Protein AF-A0A844Y435-F1 (afdb_monomer_lite)

Structure (mmCIF, N/CA/C/O backbone):
data_AF-A0A844Y435-F1
#
_entry.id   AF-A0A844Y435-F1
#
loop_
_atom_site.group_PDB
_atom_site.id
_atom_site.type_symbol
_atom_site.label_atom_id
_atom_site.label_alt_id
_atom_site.label_comp_id
_atom_site.label_asym_id
_atom_site.label_entity_id
_atom_site.label_seq_id
_atom_site.pdbx_PDB_ins_code
_atom_site.Cartn_x
_atom_site.Cartn_y
_atom_site.Cartn_z
_atom_site.occupancy
_atom_site.B_iso_or_equiv
_atom_site.auth_seq_id
_atom_site.auth_comp_id
_atom_site.auth_asym_id
_atom_site.auth_atom_id
_atom_site.pdbx_PDB_model_num
ATOM 1 N N . MET A 1 1 ? -4.908 11.649 11.722 1.00 62.03 1 MET A N 1
ATOM 2 C CA . MET A 1 1 ? -6.057 10.731 11.897 1.00 62.03 1 MET A CA 1
ATOM 3 C C . MET A 1 1 ? -6.345 10.074 10.560 1.00 62.03 1 MET A C 1
ATOM 5 O O . MET A 1 1 ? -6.234 10.763 9.553 1.00 62.03 1 MET A O 1
ATOM 9 N N . ALA A 1 2 ? -6.674 8.780 10.540 1.00 71.00 2 ALA A N 1
ATOM 10 C CA . ALA A 1 2 ? -6.996 8.083 9.295 1.00 71.00 2 ALA A CA 1
ATOM 11 C C . ALA A 1 2 ? -8.257 8.678 8.651 1.00 71.00 2 ALA A C 1
ATOM 13 O O . ALA A 1 2 ? -9.221 9.000 9.352 1.00 71.00 2 ALA A O 1
ATOM 14 N N . LYS A 1 3 ? -8.251 8.837 7.322 1.00 82.62 3 LYS A N 1
ATOM 15 C CA . LYS A 1 3 ? -9.424 9.313 6.573 1.00 82.62 3 LYS A CA 1
ATOM 16 C C . LYS A 1 3 ? -10.596 8.351 6.798 1.00 82.62 3 LYS A C 1
ATOM 18 O O . LYS A 1 3 ? -10.400 7.144 6.870 1.00 82.62 3 LYS A O 1
ATOM 23 N N . LYS A 1 4 ? -11.835 8.849 6.856 1.00 84.88 4 LYS A N 1
ATOM 24 C CA . LYS A 1 4 ? -13.034 8.009 7.088 1.00 84.88 4 LYS A CA 1
ATOM 25 C C . LYS A 1 4 ? -13.188 6.872 6.060 1.00 84.88 4 LYS A C 1
ATOM 27 O O . LYS A 1 4 ? -13.768 5.840 6.366 1.00 84.88 4 LYS A O 1
ATOM 32 N N . ASN A 1 5 ? -12.648 7.058 4.858 1.00 93.00 5 ASN A N 1
ATOM 33 C CA . ASN A 1 5 ? -12.644 6.116 3.739 1.00 93.00 5 ASN A CA 1
ATOM 34 C C . ASN A 1 5 ? -11.239 5.569 3.415 1.00 93.00 5 ASN A C 1
ATOM 36 O O . ASN A 1 5 ? -10.982 5.198 2.268 1.00 93.00 5 ASN A O 1
ATOM 40 N N . TRP A 1 6 ? -10.329 5.542 4.396 1.00 95.44 6 TRP A N 1
ATOM 41 C CA . TRP A 1 6 ? -8.939 5.135 4.182 1.00 95.44 6 TRP A CA 1
ATOM 42 C C . TRP A 1 6 ? -8.817 3.729 3.584 1.00 95.44 6 TRP A C 1
ATOM 44 O O . TRP A 1 6 ? -7.949 3.540 2.748 1.00 95.44 6 TRP A O 1
ATOM 54 N N . GLU A 1 7 ? -9.691 2.777 3.943 1.00 94.62 7 GLU A N 1
ATOM 55 C CA . GLU A 1 7 ? -9.646 1.398 3.420 1.00 94.62 7 GLU A CA 1
ATOM 56 C C . GLU A 1 7 ? -9.760 1.386 1.892 1.00 94.62 7 GLU A C 1
ATOM 58 O O . GLU A 1 7 ? -8.927 0.796 1.216 1.00 94.62 7 GLU A O 1
ATOM 63 N N . ARG A 1 8 ? -10.724 2.130 1.337 1.00 95.25 8 ARG A N 1
ATOM 64 C CA . ARG A 1 8 ? -10.907 2.234 -0.117 1.00 95.25 8 ARG A CA 1
ATOM 65 C C . ARG A 1 8 ? -9.752 2.968 -0.794 1.00 95.25 8 ARG A C 1
ATOM 67 O O . ARG A 1 8 ? -9.293 2.537 -1.841 1.00 95.25 8 ARG A O 1
ATOM 74 N N . ILE A 1 9 ? -9.284 4.071 -0.203 1.00 94.94 9 ILE A N 1
ATOM 75 C CA . ILE A 1 9 ? -8.143 4.830 -0.748 1.00 94.94 9 ILE A CA 1
ATOM 76 C C . ILE A 1 9 ? -6.892 3.950 -0.768 1.00 94.94 9 ILE A C 1
ATOM 78 O O . ILE A 1 9 ? -6.150 3.960 -1.741 1.00 94.94 9 ILE A O 1
ATOM 82 N N . PHE A 1 10 ? -6.685 3.179 0.297 1.00 94.12 10 PHE A N 1
ATOM 83 C CA . PHE A 1 10 ? -5.566 2.268 0.431 1.00 94.12 10 PHE A CA 1
ATOM 84 C C . PHE A 1 10 ? -5.622 1.164 -0.630 1.00 94.12 10 PHE A C 1
ATOM 86 O O . PHE A 1 10 ? -4.622 0.940 -1.297 1.00 94.12 10 PHE A O 1
ATOM 93 N N . ILE A 1 11 ? -6.772 0.502 -0.809 1.00 94.12 11 ILE A N 1
ATOM 94 C CA . ILE A 1 11 ? -6.933 -0.577 -1.797 1.00 94.12 11 ILE A CA 1
ATOM 95 C C . ILE A 1 11 ? -6.690 -0.067 -3.221 1.00 94.12 11 ILE A C 1
ATOM 97 O O . ILE A 1 11 ? -5.914 -0.679 -3.947 1.00 94.12 11 ILE A O 1
ATOM 101 N N . ASN A 1 12 ? -7.262 1.083 -3.589 1.00 92.75 12 ASN A N 1
ATOM 102 C CA . ASN A 1 12 ? -7.037 1.675 -4.910 1.00 92.75 12 ASN A CA 1
ATOM 103 C C . ASN A 1 12 ? -5.559 2.029 -5.125 1.00 92.75 12 ASN A C 1
ATOM 105 O O . ASN A 1 12 ? -4.964 1.637 -6.121 1.00 92.75 12 ASN A O 1
ATOM 109 N N . ALA A 1 13 ? -4.938 2.706 -4.155 1.00 89.50 13 ALA A N 1
ATOM 110 C CA . ALA A 1 13 ? -3.526 3.059 -4.244 1.00 89.50 13 ALA A CA 1
ATOM 111 C C . ALA A 1 13 ? -2.616 1.819 -4.272 1.00 89.50 13 ALA A C 1
ATOM 113 O O . ALA A 1 13 ? -1.554 1.846 -4.889 1.00 89.50 13 ALA A O 1
ATOM 114 N N . LEU A 1 14 ? -3.010 0.730 -3.605 1.00 86.56 14 LEU A N 1
ATOM 115 C CA . LEU A 1 14 ? -2.275 -0.529 -3.633 1.00 86.56 14 LEU A CA 1
ATOM 116 C C . LEU A 1 14 ? -2.372 -1.208 -5.004 1.00 86.56 14 LEU A C 1
ATOM 118 O O . LEU A 1 14 ? -1.356 -1.716 -5.462 1.00 86.56 14 LEU A O 1
ATOM 122 N N . ALA A 1 15 ? -3.536 -1.173 -5.657 1.00 86.31 15 ALA A N 1
ATOM 123 C CA . ALA A 1 15 ? -3.706 -1.681 -7.020 1.00 86.31 15 ALA A CA 1
ATOM 124 C C . ALA A 1 15 ? -2.888 -0.878 -8.043 1.00 86.31 15 ALA A C 1
ATOM 126 O O . ALA A 1 15 ? -2.275 -1.445 -8.941 1.00 86.31 15 ALA A O 1
ATOM 127 N N . GLU A 1 16 ? -2.821 0.443 -7.870 1.00 82.62 16 GLU A N 1
ATOM 128 C CA . GLU A 1 16 ? -2.081 1.331 -8.773 1.00 82.62 16 GLU A CA 1
ATOM 129 C C . GLU A 1 16 ? -0.557 1.238 -8.604 1.00 82.62 16 GLU A C 1
ATOM 131 O O . GLU A 1 16 ? 0.182 1.385 -9.573 1.00 82.62 16 GLU A O 1
ATOM 136 N N . THR A 1 17 ? -0.068 1.047 -7.373 1.00 78.06 17 THR A N 1
ATOM 137 C CA . THR A 1 17 ? 1.364 1.224 -7.058 1.00 78.06 17 THR A CA 1
ATOM 138 C C . THR A 1 17 ? 2.080 -0.043 -6.611 1.00 78.06 17 THR A C 1
ATOM 140 O O . THR A 1 17 ? 3.308 -0.034 -6.513 1.00 78.06 17 THR A O 1
ATOM 143 N N . SER A 1 18 ? 1.346 -1.093 -6.229 1.00 78.38 18 SER A N 1
ATOM 144 C CA . SER A 1 18 ? 1.880 -2.291 -5.560 1.00 78.38 18 SER A CA 1
ATOM 145 C C . SER A 1 18 ? 2.776 -1.986 -4.345 1.00 78.38 18 SER A C 1
ATOM 147 O O . SER A 1 18 ? 3.548 -2.829 -3.888 1.00 78.38 18 SER A O 1
ATOM 149 N N . ASN A 1 19 ? 2.673 -0.778 -3.776 1.00 79.50 19 ASN A N 1
ATOM 150 C CA . ASN A 1 19 ? 3.542 -0.288 -2.716 1.00 79.50 19 ASN A CA 1
ATOM 151 C C . ASN A 1 19 ? 2.723 0.072 -1.474 1.00 79.50 19 ASN A C 1
ATOM 153 O O . ASN A 1 19 ? 2.092 1.125 -1.379 1.00 79.50 19 ASN A O 1
ATOM 157 N N . VAL A 1 20 ? 2.798 -0.794 -0.463 1.00 80.81 20 VAL A N 1
ATOM 158 C CA . VAL A 1 20 ? 2.058 -0.642 0.799 1.00 80.81 20 VAL A CA 1
ATOM 159 C C . VAL A 1 20 ? 2.399 0.664 1.520 1.00 80.81 20 VAL A C 1
ATOM 161 O O . VAL A 1 20 ? 1.510 1.274 2.114 1.00 80.81 20 VAL A O 1
ATOM 164 N N . LYS A 1 21 ? 3.659 1.119 1.479 1.00 80.44 21 LYS A N 1
ATOM 165 C CA . LYS A 1 21 ? 4.067 2.365 2.142 1.00 80.44 21 LYS A CA 1
ATOM 166 C C . LYS A 1 21 ? 3.431 3.573 1.450 1.00 80.44 21 LYS A C 1
ATOM 168 O O . LYS A 1 21 ? 2.810 4.383 2.133 1.00 80.44 21 LYS A O 1
ATOM 173 N N . ALA A 1 22 ? 3.516 3.639 0.122 1.00 81.12 22 ALA A N 1
ATOM 174 C CA . ALA A 1 22 ? 2.904 4.708 -0.666 1.00 81.12 22 ALA A CA 1
ATOM 175 C C . ALA A 1 22 ? 1.371 4.725 -0.507 1.00 81.12 22 ALA A C 1
ATOM 177 O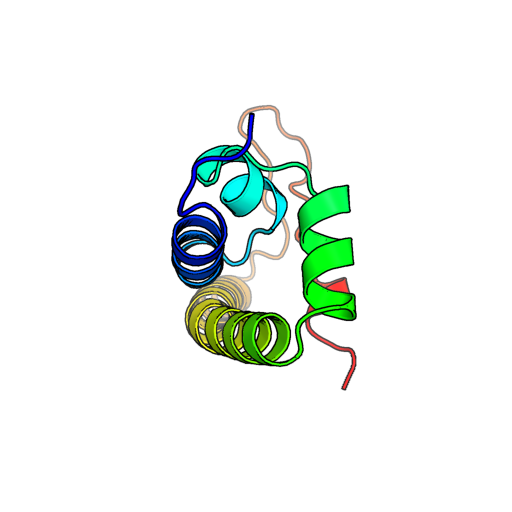 O . ALA A 1 22 ? 0.777 5.772 -0.248 1.00 81.12 22 ALA A O 1
ATOM 178 N N . ALA A 1 23 ? 0.727 3.555 -0.544 1.00 86.38 23 ALA A N 1
ATOM 179 C CA . ALA A 1 23 ? -0.711 3.425 -0.314 1.00 86.38 23 ALA A CA 1
ATOM 180 C C . ALA A 1 23 ? -1.130 3.883 1.097 1.00 86.38 23 ALA A C 1
ATOM 182 O O . ALA A 1 23 ? -2.162 4.539 1.263 1.00 86.38 23 ALA A O 1
ATOM 183 N N . CYS A 1 24 ? -0.319 3.596 2.123 1.00 86.94 24 CYS A N 1
ATOM 184 C CA . CYS A 1 24 ? -0.543 4.088 3.486 1.00 86.94 24 CYS A CA 1
ATOM 185 C C . CYS A 1 24 ? -0.455 5.616 3.576 1.00 86.94 24 CYS A C 1
ATOM 187 O O . CYS A 1 24 ? -1.300 6.240 4.221 1.00 86.94 24 CYS A O 1
ATOM 189 N N . GLU A 1 25 ? 0.541 6.219 2.923 1.00 89.25 25 GLU A N 1
ATOM 190 C CA . GLU A 1 25 ? 0.729 7.672 2.882 1.00 89.25 25 GLU A CA 1
ATOM 191 C C . GLU A 1 25 ? -0.462 8.364 2.199 1.00 89.25 25 GLU A C 1
ATOM 193 O O . GLU A 1 25 ? -1.054 9.282 2.772 1.00 89.25 25 GLU A O 1
ATOM 198 N N . LEU A 1 26 ? -0.912 7.853 1.048 1.00 90.88 26 LEU A N 1
ATOM 199 C CA . LEU A 1 26 ? -2.074 8.376 0.314 1.00 90.88 26 LEU A CA 1
ATOM 200 C C . LEU A 1 26 ? -3.387 8.256 1.108 1.00 90.88 26 LEU A C 1
ATOM 202 O O . LEU A 1 26 ? -4.202 9.194 1.171 1.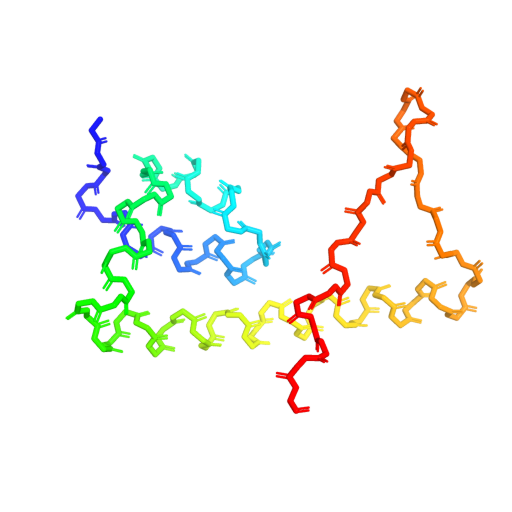00 90.88 26 LEU A O 1
ATOM 206 N N . ALA 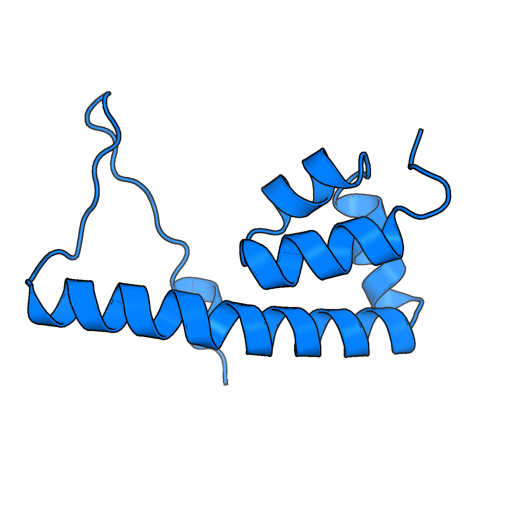A 1 27 ? -3.588 7.114 1.766 1.00 92.25 27 ALA A N 1
ATOM 207 C CA . ALA A 1 27 ? -4.744 6.862 2.621 1.00 92.25 27 ALA A CA 1
ATOM 208 C C . ALA A 1 27 ? -4.666 7.582 3.984 1.00 92.25 27 ALA A C 1
ATOM 210 O O . ALA A 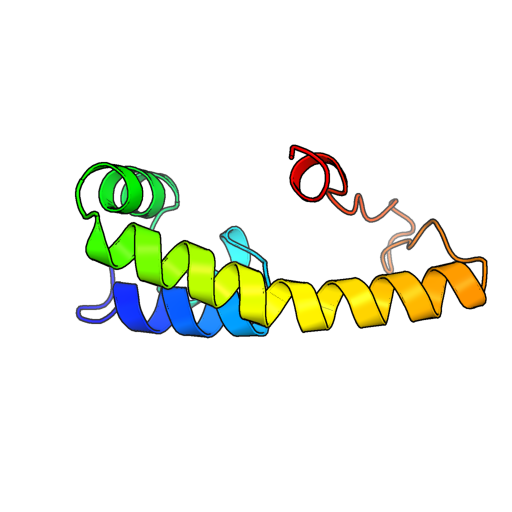1 27 ? -5.682 7.696 4.679 1.00 92.25 27 ALA A O 1
ATOM 211 N N . GLY A 1 28 ? -3.498 8.121 4.352 1.00 94.00 28 GLY A N 1
ATOM 212 C CA . GLY A 1 28 ? -3.264 8.800 5.626 1.00 94.00 28 GLY A CA 1
ATOM 213 C C . GLY A 1 28 ? -3.378 7.862 6.829 1.00 94.00 28 GLY A C 1
ATOM 214 O O . GLY A 1 28 ? -3.898 8.257 7.875 1.00 94.00 28 GLY A O 1
ATOM 215 N N . VAL A 1 29 ? -2.953 6.607 6.673 1.00 93.75 29 VAL A N 1
ATOM 216 C CA . VAL A 1 29 ? -3.090 5.537 7.669 1.00 93.75 29 VAL A CA 1
ATOM 217 C C . VAL A 1 29 ? -1.725 4.953 8.037 1.00 93.75 29 VAL A C 1
ATOM 219 O O . VAL A 1 29 ? -0.809 4.920 7.222 1.00 93.75 29 VAL A O 1
ATOM 222 N N . SER A 1 30 ? -1.561 4.488 9.278 1.00 89.62 30 SER A N 1
ATOM 223 C CA . SER A 1 30 ? -0.323 3.823 9.692 1.00 89.62 30 SER A CA 1
ATOM 224 C C . SER A 1 30 ? -0.284 2.370 9.220 1.00 89.62 30 SER A C 1
ATOM 226 O O . SER A 1 30 ? -1.280 1.652 9.314 1.00 89.62 30 SER A O 1
ATOM 228 N N . GLN A 1 31 ? 0.893 1.892 8.806 1.00 80.38 31 GLN A N 1
ATOM 229 C CA . GLN A 1 31 ? 1.081 0.497 8.383 1.00 80.38 31 GLN A CA 1
ATOM 230 C C . GLN A 1 31 ? 0.630 -0.507 9.455 1.00 80.38 31 GLN A C 1
ATOM 232 O O . GLN A 1 31 ? 0.001 -1.516 9.143 1.00 80.38 31 GLN A O 1
ATOM 237 N N . SER A 1 32 ? 0.882 -0.218 10.736 1.00 82.12 32 SER A N 1
ATOM 238 C CA . SER A 1 32 ? 0.451 -1.076 11.846 1.00 82.12 32 SER A CA 1
ATOM 239 C C . SER A 1 32 ? -1.070 -1.249 11.895 1.00 82.12 32 SER A C 1
ATOM 241 O O . SER A 1 32 ? -1.548 -2.364 12.113 1.00 82.12 32 SER A O 1
ATOM 243 N N . LEU A 1 33 ? -1.839 -0.175 11.661 1.00 90.19 33 LEU A N 1
ATOM 244 C CA . LEU A 1 33 ? -3.301 -0.247 11.599 1.00 90.19 33 LEU A CA 1
ATOM 245 C C . LEU A 1 33 ? -3.761 -1.040 10.377 1.00 90.19 33 LEU A C 1
ATOM 247 O O . LEU A 1 33 ? -4.674 -1.857 10.481 1.00 90.19 33 LEU A O 1
ATOM 251 N N . VAL A 1 34 ? -3.108 -0.832 9.239 1.00 85.00 34 VAL A N 1
ATOM 252 C CA . VAL A 1 34 ? -3.402 -1.533 7.991 1.00 85.00 34 VAL A CA 1
ATOM 253 C C . VAL A 1 34 ? -3.214 -3.048 8.144 1.00 85.00 34 VAL A C 1
ATOM 255 O O . VAL A 1 34 ? -4.135 -3.819 7.873 1.00 85.00 34 VAL A O 1
ATOM 258 N N . TYR A 1 35 ? -2.070 -3.492 8.673 1.00 82.25 35 TYR A N 1
ATOM 259 C CA . TYR A 1 35 ? -1.815 -4.914 8.919 1.00 82.25 35 TYR A CA 1
ATOM 260 C C . TYR A 1 35 ? -2.726 -5.513 9.990 1.00 82.25 35 TYR A C 1
ATOM 262 O O . TYR A 1 35 ? -3.122 -6.674 9.872 1.00 82.25 35 TYR A O 1
ATOM 270 N N . LYS A 1 36 ? -3.076 -4.743 11.027 1.00 82.75 36 LYS A N 1
ATOM 271 C CA . LYS A 1 36 ? -4.071 -5.161 12.022 1.00 82.75 36 LYS A CA 1
ATOM 272 C C . LYS A 1 36 ? -5.430 -5.391 11.357 1.00 82.75 36 LYS A C 1
ATOM 274 O O . LYS A 1 36 ? -6.001 -6.465 11.502 1.00 82.75 36 LYS A O 1
ATOM 279 N N . THR A 1 37 ? -5.880 -4.435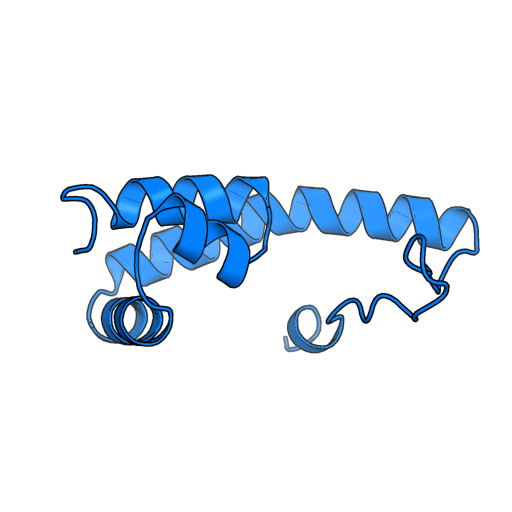 10.548 1.00 89.56 37 THR A N 1
ATOM 280 C CA . THR A 1 37 ? -7.152 -4.506 9.817 1.00 89.56 37 THR A CA 1
ATOM 281 C C . THR A 1 37 ? -7.176 -5.694 8.857 1.00 89.56 37 THR A C 1
ATOM 283 O O . THR A 1 37 ? -8.168 -6.411 8.813 1.00 89.56 37 THR A O 1
ATOM 286 N N . ARG A 1 38 ? -6.065 -5.984 8.165 1.00 85.44 38 ARG A N 1
ATOM 287 C CA . ARG A 1 38 ? -5.925 -7.175 7.310 1.00 85.44 38 ARG A CA 1
ATOM 288 C C . ARG A 1 38 ? -6.098 -8.491 8.069 1.00 85.44 38 ARG A C 1
ATOM 290 O O . ARG A 1 38 ? -6.658 -9.428 7.516 1.00 85.44 38 ARG A O 1
ATOM 297 N N . ARG A 1 39 ? -5.635 -8.578 9.321 1.00 79.56 39 ARG A N 1
ATOM 298 C CA . ARG A 1 39 ? -5.826 -9.777 10.158 1.00 79.56 39 ARG A CA 1
ATOM 299 C C . ARG A 1 39 ? -7.246 -9.897 10.709 1.00 79.56 39 ARG A C 1
ATOM 301 O O . ARG A 1 39 ? -7.729 -11.007 10.882 1.00 79.56 39 ARG A O 1
ATOM 308 N N . GLU A 1 40 ? -7.893 -8.773 10.999 1.00 90.06 40 GLU A N 1
ATOM 309 C CA . GLU A 1 40 ? -9.202 -8.736 11.667 1.00 90.06 40 GLU A CA 1
ATOM 310 C C . GLU A 1 40 ? -10.386 -8.755 10.687 1.00 90.06 40 GLU A C 1
ATOM 312 O O . GLU A 1 40 ? -11.465 -9.232 11.032 1.00 90.06 40 GLU A O 1
ATOM 317 N N . LYS A 1 41 ? -10.203 -8.253 9.459 1.00 92.69 41 LYS A N 1
ATOM 318 C CA . LYS A 1 41 ? -11.259 -8.123 8.448 1.00 92.69 41 LYS A CA 1
ATOM 319 C C . LYS A 1 41 ? -10.946 -8.969 7.217 1.00 92.69 41 LYS A C 1
ATOM 321 O O . LYS A 1 41 ? -10.200 -8.553 6.332 1.00 92.69 41 LYS A O 1
ATOM 326 N N . ALA A 1 42 ? -11.593 -10.129 7.119 1.00 87.19 42 ALA A N 1
ATOM 327 C CA . ALA A 1 42 ? -11.415 -11.050 5.995 1.00 87.19 42 ALA A CA 1
ATOM 328 C C . ALA A 1 42 ? -11.751 -10.420 4.629 1.00 87.19 42 ALA A C 1
ATOM 330 O O . ALA A 1 42 ? -11.063 -10.682 3.649 1.00 87.19 42 ALA A O 1
ATOM 331 N N . GLU A 1 43 ? -12.772 -9.560 4.558 1.00 91.69 43 GLU A N 1
ATOM 332 C CA . GLU A 1 43 ? -13.136 -8.860 3.317 1.00 91.69 43 GLU A CA 1
ATOM 333 C C . GLU A 1 43 ? -12.047 -7.880 2.866 1.00 91.69 43 GLU A C 1
ATOM 335 O O . GLU A 1 43 ? -11.665 -7.873 1.700 1.00 91.69 43 GLU A O 1
ATOM 340 N N . PHE A 1 44 ? -11.472 -7.118 3.799 1.00 88.25 44 PHE A N 1
ATOM 341 C CA . PHE A 1 44 ? -10.350 -6.230 3.496 1.00 88.25 44 PHE A CA 1
ATOM 342 C C . PHE A 1 44 ? -9.130 -7.026 3.016 1.00 88.25 44 PHE A C 1
ATOM 344 O O . PHE A 1 44 ? -8.460 -6.617 2.075 1.00 88.25 44 PHE A O 1
ATOM 351 N N . ALA A 1 45 ? -8.863 -8.193 3.613 1.00 81.12 45 ALA A N 1
ATOM 352 C CA . ALA A 1 45 ? -7.807 -9.083 3.140 1.00 81.12 45 ALA A CA 1
ATOM 353 C C . ALA A 1 45 ? -8.080 -9.601 1.718 1.00 81.12 45 ALA A C 1
ATOM 355 O O . ALA A 1 45 ? -7.165 -9.620 0.904 1.00 81.12 45 ALA A O 1
ATOM 356 N N . ARG A 1 46 ? -9.323 -9.972 1.383 1.00 84.94 46 ARG A N 1
ATOM 357 C CA . ARG A 1 46 ? -9.682 -10.366 0.010 1.00 84.94 46 ARG A CA 1
ATOM 358 C C . ARG A 1 46 ? -9.423 -9.243 -0.990 1.00 84.94 46 ARG A C 1
ATOM 360 O O . ARG A 1 46 ? -8.744 -9.474 -1.984 1.00 84.94 46 ARG A O 1
ATOM 367 N N . GLN A 1 47 ? -9.905 -8.037 -0.698 1.00 90.44 47 GLN A N 1
ATOM 368 C CA . GLN A 1 47 ? -9.690 -6.865 -1.552 1.00 90.44 47 GLN A CA 1
ATOM 369 C C . GLN A 1 47 ? -8.207 -6.516 -1.677 1.00 90.44 47 GLN A C 1
ATOM 371 O O . GLN A 1 47 ? -7.753 -6.149 -2.752 1.00 90.44 47 GLN A O 1
ATOM 376 N N . TRP A 1 48 ? -7.434 -6.687 -0.604 1.00 85.31 48 TRP A N 1
ATOM 377 C CA . TRP A 1 48 ? -5.984 -6.522 -0.620 1.00 85.31 48 TRP A CA 1
ATOM 378 C C . TRP A 1 48 ? -5.305 -7.479 -1.591 1.00 85.31 48 TRP A C 1
ATOM 380 O O . TRP A 1 48 ? -4.469 -7.058 -2.382 1.00 85.31 48 TRP A O 1
ATOM 390 N N . TYR A 1 49 ? -5.626 -8.772 -1.509 1.00 80.75 49 TYR A N 1
ATOM 391 C CA . TYR A 1 49 ? -5.037 -9.771 -2.398 1.00 80.75 49 TYR A CA 1
ATOM 392 C C . TYR A 1 49 ? -5.463 -9.548 -3.851 1.00 80.75 49 TYR A C 1
ATOM 394 O O . TYR A 1 49 ? -4.630 -9.692 -4.735 1.00 80.75 49 TYR A O 1
ATOM 402 N N . ALA A 1 50 ? -6.711 -9.135 -4.089 1.00 84.69 50 ALA A N 1
ATOM 403 C CA . ALA A 1 50 ? -7.188 -8.765 -5.420 1.00 84.69 50 ALA A CA 1
ATOM 404 C C . ALA A 1 50 ? -6.449 -7.537 -5.981 1.00 84.69 50 ALA A C 1
ATOM 406 O O . ALA A 1 50 ? -5.962 -7.589 -7.102 1.00 84.69 50 ALA A O 1
ATOM 407 N N . ALA A 1 51 ? -6.291 -6.478 -5.181 1.00 84.94 51 ALA A N 1
ATOM 408 C CA . ALA A 1 51 ? -5.541 -5.283 -5.568 1.00 84.94 51 ALA A CA 1
ATOM 409 C C . ALA A 1 51 ? -4.062 -5.587 -5.826 1.00 84.94 51 ALA A C 1
ATOM 411 O O . ALA A 1 51 ? -3.483 -5.061 -6.767 1.00 84.94 51 ALA A O 1
ATOM 412 N N . LEU A 1 52 ? -3.447 -6.460 -5.021 1.00 73.44 52 LEU A N 1
ATOM 413 C CA . LEU A 1 52 ? -2.097 -6.930 -5.311 1.00 73.44 52 LEU A CA 1
ATOM 414 C C . LEU A 1 52 ? -2.048 -7.724 -6.611 1.00 73.44 52 LEU A C 1
ATOM 416 O O . LEU A 1 52 ? -1.127 -7.495 -7.369 1.00 73.44 52 LEU A O 1
ATOM 420 N N . ALA A 1 53 ? -2.994 -8.624 -6.886 1.00 74.56 53 ALA A N 1
ATOM 421 C CA . ALA A 1 53 ? -3.011 -9.365 -8.148 1.00 74.56 53 ALA A CA 1
ATOM 422 C C . ALA A 1 53 ? -3.114 -8.416 -9.359 1.00 74.56 53 ALA A C 1
ATOM 424 O O . ALA A 1 53 ? -2.310 -8.518 -10.276 1.00 74.56 53 ALA A O 1
ATOM 425 N N . GLU A 1 54 ? -4.012 -7.430 -9.300 1.00 69.38 54 GLU A N 1
ATOM 426 C CA . GLU A 1 54 ? -4.155 -6.385 -10.326 1.00 69.38 54 GLU A CA 1
ATOM 427 C C . GLU A 1 54 ? -2.886 -5.521 -10.472 1.00 69.38 54 GLU A C 1
ATOM 429 O O . GLU A 1 54 ? -2.458 -5.199 -11.577 1.00 69.38 54 GLU A O 1
ATOM 434 N N . GLY A 1 55 ? -2.236 -5.176 -9.359 1.00 58.66 55 GLY A N 1
ATOM 435 C CA . GLY A 1 55 ? -0.975 -4.437 -9.364 1.00 58.66 55 GLY A CA 1
ATOM 436 C C . GLY A 1 55 ? 0.242 -5.279 -9.775 1.00 58.66 55 GLY A C 1
ATOM 437 O O . GLY A 1 55 ? 1.213 -4.735 -10.305 1.00 58.66 55 GLY A O 1
ATOM 438 N N . TYR A 1 56 ? 0.219 -6.595 -9.549 1.00 56.41 56 TYR A N 1
ATOM 439 C CA . TYR A 1 56 ? 1.276 -7.528 -9.945 1.00 56.41 56 TYR A CA 1
ATOM 440 C C . TYR A 1 56 ? 1.291 -7.738 -11.457 1.00 56.41 56 TYR A C 1
ATOM 442 O O . TYR A 1 56 ? 2.386 -7.775 -12.006 1.00 56.41 56 TYR A O 1
ATOM 450 N N . ASP A 1 57 ? 0.141 -7.739 -12.139 1.00 52.50 57 ASP A N 1
ATOM 451 C CA . ASP A 1 57 ? 0.095 -7.732 -13.611 1.00 52.50 57 ASP A CA 1
ATOM 452 C C . ASP A 1 57 ? 0.870 -6.528 -14.192 1.00 52.50 57 ASP A C 1
ATOM 454 O O . ASP A 1 57 ? 1.572 -6.640 -15.199 1.00 52.50 57 ASP A O 1
ATOM 458 N N . ASN A 1 58 ? 0.827 -5.374 -13.514 1.00 50.03 58 ASN A N 1
ATOM 459 C CA . ASN A 1 58 ? 1.555 -4.174 -13.934 1.00 50.03 58 ASN A CA 1
ATOM 460 C C . ASN A 1 58 ? 3.063 -4.247 -13.621 1.00 50.03 58 ASN A C 1
ATOM 462 O O . ASN A 1 58 ? 3.884 -3.863 -14.457 1.00 50.03 58 ASN A O 1
ATOM 466 N N . VAL A 1 59 ? 3.449 -4.769 -12.448 1.00 51.62 59 VAL A N 1
ATOM 467 C CA . VAL A 1 59 ? 4.867 -4.892 -12.046 1.00 51.62 59 VAL A CA 1
ATOM 468 C C . VAL A 1 59 ? 5.574 -6.043 -12.778 1.00 51.62 59 VAL A C 1
ATOM 470 O O . VAL A 1 59 ? 6.757 -5.929 -13.100 1.00 51.62 59 VAL A O 1
ATOM 473 N N . GLU A 1 60 ? 4.871 -7.134 -13.092 1.00 51.56 60 GLU A N 1
ATOM 474 C CA . GLU A 1 60 ? 5.402 -8.266 -13.860 1.00 51.56 60 GLU A CA 1
ATOM 475 C C . GLU A 1 60 ? 5.721 -7.849 -15.302 1.00 51.56 60 GLU A C 1
ATOM 477 O O . GLU A 1 60 ? 6.793 -8.174 -15.810 1.00 51.56 60 GLU A O 1
ATOM 482 N N . MET A 1 61 ? 4.878 -7.028 -15.935 1.00 50.78 61 MET A N 1
ATOM 483 C CA . MET A 1 61 ? 5.140 -6.481 -17.273 1.00 50.78 61 MET A CA 1
ATOM 484 C C . MET A 1 61 ? 6.344 -5.524 -17.304 1.00 50.78 61 MET A C 1
ATOM 486 O O . MET A 1 61 ? 7.144 -5.562 -18.244 1.00 50.78 61 MET A O 1
ATOM 490 N N . GLU A 1 62 ? 6.526 -4.705 -16.265 1.00 53.19 62 GLU A N 1
ATOM 491 C CA . GLU A 1 62 ? 7.687 -3.819 -16.135 1.00 53.19 62 GLU A CA 1
ATOM 492 C C . GLU A 1 62 ? 8.986 -4.609 -15.887 1.00 53.19 62 GLU A C 1
ATOM 494 O O . GLU A 1 62 ? 10.008 -4.356 -16.534 1.00 53.19 62 GLU A O 1
ATOM 499 N N . LEU A 1 63 ? 8.941 -5.625 -15.018 1.00 49.16 63 LEU A N 1
ATOM 500 C CA . LEU A 1 63 ? 10.066 -6.527 -14.761 1.00 49.16 63 LEU A CA 1
ATOM 501 C C . LEU A 1 63 ? 10.440 -7.339 -16.012 1.00 49.16 63 LEU A C 1
ATOM 503 O O . LEU A 1 63 ? 11.624 -7.463 -16.326 1.00 49.16 63 LEU A O 1
ATOM 507 N N . LEU A 1 64 ? 9.456 -7.848 -16.762 1.00 51.06 64 LEU A N 1
ATOM 508 C CA . LEU A 1 64 ? 9.673 -8.564 -18.024 1.00 51.06 64 LEU A CA 1
ATOM 509 C C . LEU A 1 64 ? 10.296 -7.663 -19.101 1.00 51.06 64 LEU A C 1
ATOM 511 O O . LEU A 1 64 ? 11.205 -8.103 -19.810 1.00 51.06 64 LEU A O 1
ATOM 515 N N . SER A 1 65 ? 9.871 -6.398 -19.200 1.00 53.56 65 SER A N 1
ATOM 516 C CA . SER A 1 65 ? 10.497 -5.419 -20.101 1.00 53.56 65 SER A CA 1
ATOM 517 C C . SER A 1 65 ? 11.969 -5.189 -19.745 1.00 53.56 65 SER A C 1
ATOM 519 O O . SER A 1 65 ? 12.833 -5.212 -20.619 1.00 53.56 65 SER A O 1
ATOM 521 N N . ARG A 1 66 ? 12.284 -5.046 -18.453 1.00 53.41 66 ARG A N 1
ATOM 522 C CA . ARG A 1 66 ? 13.652 -4.786 -17.971 1.00 53.41 66 ARG A CA 1
ATOM 523 C C . ARG A 1 66 ? 14.574 -5.997 -18.068 1.00 53.41 66 ARG A C 1
ATOM 525 O O . ARG A 1 66 ? 15.738 -5.845 -18.437 1.00 53.41 66 ARG A O 1
ATOM 532 N N . LEU A 1 67 ? 14.062 -7.200 -17.797 1.00 52.59 67 LEU A N 1
ATOM 533 C CA . LEU A 1 67 ? 14.789 -8.455 -18.009 1.00 52.59 67 LEU A CA 1
ATOM 534 C C . LEU A 1 67 ? 15.153 -8.638 -19.485 1.00 52.59 67 LEU A C 1
ATOM 536 O O . LEU A 1 67 ? 16.287 -8.999 -19.794 1.00 52.59 67 LEU A O 1
ATOM 540 N N . ARG A 1 68 ? 14.230 -8.314 -20.400 1.00 55.00 68 ARG A N 1
ATOM 541 C CA . ARG A 1 68 ? 14.485 -8.314 -21.849 1.00 55.00 68 ARG A CA 1
ATOM 542 C C . ARG A 1 68 ? 15.538 -7.278 -22.266 1.00 55.00 68 ARG A C 1
ATOM 544 O O . ARG A 1 68 ? 16.218 -7.475 -23.268 1.00 55.00 68 ARG A O 1
ATOM 551 N N . GLU A 1 69 ? 15.691 -6.207 -21.496 1.00 57.81 69 GLU A N 1
ATOM 552 C CA . GLU A 1 69 ? 16.678 -5.139 -21.703 1.00 57.81 69 GLU A CA 1
ATOM 553 C C . GLU A 1 69 ? 17.988 -5.342 -20.915 1.00 57.81 69 GLU A C 1
ATOM 555 O O . GLU A 1 69 ? 18.907 -4.535 -21.043 1.00 57.81 69 GLU A O 1
ATOM 560 N N . GLY A 1 70 ? 18.103 -6.405 -20.108 1.00 50.81 70 GLY A N 1
ATOM 561 C CA . GLY A 1 70 ? 19.303 -6.716 -19.321 1.00 50.81 70 GLY A CA 1
ATOM 562 C C . GLY A 1 70 ? 19.555 -5.786 -18.126 1.00 50.81 70 GLY A C 1
ATOM 563 O O . GLY A 1 70 ? 20.673 -5.742 -17.614 1.00 50.81 70 GLY A O 1
ATOM 564 N N . ARG A 1 71 ? 18.542 -5.038 -17.667 1.00 55.56 71 ARG A N 1
ATOM 565 C CA . ARG A 1 71 ? 18.663 -4.084 -16.552 1.00 55.56 71 ARG A CA 1
ATOM 566 C C . ARG A 1 71 ? 18.121 -4.681 -15.256 1.00 55.56 71 ARG A C 1
ATOM 568 O O . ARG A 1 71 ? 16.924 -4.644 -14.998 1.00 55.56 71 ARG A O 1
ATOM 575 N N . LEU A 1 72 ? 19.021 -5.242 -14.446 1.00 55.56 72 LEU A N 1
ATOM 576 C CA . LEU A 1 72 ? 18.707 -5.847 -13.140 1.00 55.56 72 LEU A CA 1
ATOM 577 C C . LEU A 1 72 ? 18.908 -4.894 -11.951 1.00 55.56 72 LEU A C 1
ATOM 579 O O . LEU A 1 72 ? 18.528 -5.225 -10.829 1.00 55.56 72 LEU A O 1
ATOM 583 N N . GLU A 1 73 ? 19.518 -3.732 -12.176 1.00 56.66 73 GLU A N 1
ATOM 584 C CA . GLU A 1 73 ? 19.849 -2.761 -11.135 1.00 56.66 73 GLU A CA 1
ATOM 585 C C . GLU A 1 73 ? 19.389 -1.372 -11.584 1.00 56.66 73 GLU A C 1
ATOM 587 O O . GLU A 1 73 ? 19.866 -0.876 -12.604 1.00 56.66 73 GLU A O 1
ATOM 592 N N . ASP A 1 74 ? 18.486 -0.742 -10.827 1.00 55.81 74 ASP A N 1
ATOM 593 C CA . ASP A 1 74 ? 18.285 0.704 -10.933 1.00 55.81 74 ASP A CA 1
ATOM 594 C C . ASP A 1 74 ? 19.073 1.401 -9.838 1.00 55.81 74 ASP A C 1
ATOM 596 O O . ASP A 1 74 ? 19.151 0.944 -8.692 1.00 55.81 74 ASP A O 1
ATOM 600 N N . PHE A 1 75 ? 19.597 2.558 -10.200 1.00 55.59 75 PHE A N 1
ATOM 601 C CA . PHE A 1 75 ? 20.200 3.500 -9.283 1.00 55.59 75 PHE A CA 1
ATOM 602 C C . PHE A 1 75 ? 19.262 4.704 -9.194 1.00 55.59 75 PHE A C 1
ATOM 604 O O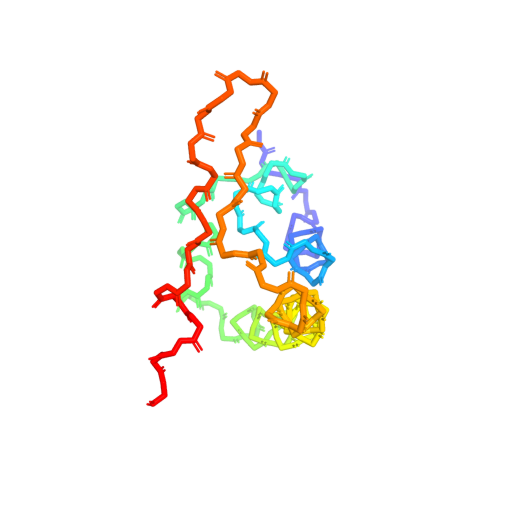 . PHE A 1 75 ? 18.659 5.093 -10.195 1.00 55.59 75 PHE A O 1
ATOM 611 N N . ASP A 1 76 ? 19.057 5.255 -8.000 1.00 56.56 76 ASP A N 1
ATOM 612 C CA . ASP A 1 76 ? 18.404 6.560 -7.891 1.00 56.56 76 ASP A CA 1
ATOM 613 C C . ASP A 1 76 ? 19.298 7.674 -8.464 1.00 56.56 76 ASP A C 1
ATOM 615 O O . ASP A 1 76 ? 20.433 7.433 -8.876 1.00 56.56 76 ASP A O 1
ATOM 619 N N . GLU A 1 77 ? 18.774 8.901 -8.522 1.00 49.78 77 GLU A N 1
ATOM 620 C CA . GLU A 1 77 ? 19.517 10.076 -9.005 1.00 49.78 77 GLU A CA 1
ATOM 621 C C . GLU A 1 77 ? 20.804 10.332 -8.195 1.00 49.78 77 GLU A C 1
ATOM 623 O O . GLU A 1 77 ? 21.743 10.938 -8.707 1.00 49.78 77 GLU A O 1
ATOM 628 N N . ASP A 1 78 ? 20.873 9.799 -6.970 1.00 59.62 78 ASP A N 1
ATOM 629 C CA . ASP A 1 78 ? 22.010 9.874 -6.053 1.00 59.62 78 ASP A CA 1
ATOM 630 C C . ASP A 1 78 ? 22.974 8.670 -6.177 1.00 59.62 78 ASP A C 1
ATOM 632 O O . ASP A 1 78 ? 23.961 8.578 -5.443 1.00 59.62 78 ASP A O 1
ATOM 636 N N . GLY A 1 79 ? 22.725 7.738 -7.106 1.00 53.38 79 GLY A N 1
ATOM 637 C CA . GLY A 1 79 ? 23.582 6.578 -7.366 1.00 53.38 79 GLY A CA 1
ATOM 638 C C . GLY A 1 79 ? 23.412 5.412 -6.385 1.00 53.38 79 GLY A C 1
ATOM 639 O O . GLY A 1 79 ? 24.217 4.477 -6.396 1.00 53.38 79 GLY A O 1
ATOM 640 N N . ASN A 1 80 ? 22.381 5.417 -5.538 1.00 53.03 80 ASN A N 1
ATOM 641 C CA . ASN A 1 80 ? 22.089 4.308 -4.636 1.00 53.03 80 ASN A CA 1
ATOM 642 C C . ASN A 1 80 ? 21.277 3.233 -5.347 1.00 53.03 80 ASN A C 1
ATOM 644 O O . ASN A 1 80 ? 20.290 3.516 -6.026 1.00 53.03 80 ASN A O 1
ATOM 648 N N . LYS A 1 81 ? 21.638 1.967 -5.113 1.00 56.34 81 LYS A N 1
ATOM 649 C CA . LYS A 1 81 ? 20.872 0.822 -5.613 1.00 56.34 81 LYS A CA 1
ATOM 650 C C . LYS A 1 81 ? 19.438 0.885 -5.083 1.00 56.34 81 LYS A C 1
ATOM 652 O O . LYS A 1 81 ? 19.198 0.708 -3.886 1.00 56.34 81 LYS A O 1
ATOM 657 N N . ARG A 1 82 ? 18.471 1.070 -5.980 1.00 56.16 82 ARG A N 1
ATOM 658 C CA . ARG A 1 82 ? 17.048 0.886 -5.697 1.00 56.16 82 ARG A CA 1
ATOM 659 C C . ARG A 1 82 ? 16.840 -0.599 -5.434 1.00 56.16 82 ARG A C 1
ATOM 661 O O . ARG A 1 82 ? 16.840 -1.426 -6.343 1.00 56.16 82 ARG A O 1
ATOM 668 N N . LYS A 1 83 ? 16.700 -0.956 -4.161 1.00 50.34 83 LYS A N 1
ATOM 669 C CA . LYS A 1 83 ? 16.390 -2.327 -3.770 1.00 50.34 83 LYS A CA 1
ATOM 670 C C . LYS A 1 83 ? 14.929 -2.602 -4.122 1.00 50.34 83 LYS A C 1
ATOM 672 O O . LYS A 1 83 ? 14.033 -2.255 -3.358 1.00 50.34 83 LYS A O 1
ATOM 677 N N . PHE A 1 84 ? 14.693 -3.197 -5.286 1.00 50.69 84 PHE A N 1
ATOM 678 C CA . PHE A 1 84 ? 13.401 -3.805 -5.579 1.00 50.69 84 PHE A CA 1
ATOM 679 C C . PHE A 1 84 ? 13.239 -5.014 -4.658 1.00 50.69 84 PHE A C 1
ATOM 681 O O . PHE A 1 84 ? 14.117 -5.876 -4.582 1.00 50.69 84 PHE A O 1
ATOM 688 N N . ASP A 1 85 ? 12.152 -5.050 -3.890 1.00 52.56 85 ASP A N 1
ATOM 689 C CA . ASP A 1 85 ? 11.886 -6.139 -2.953 1.00 52.56 85 ASP A CA 1
ATOM 690 C C . ASP A 1 85 ? 11.276 -7.336 -3.700 1.00 52.56 85 ASP A C 1
ATOM 692 O O . ASP A 1 85 ? 10.086 -7.630 -3.618 1.00 52.56 85 ASP A O 1
ATOM 696 N N . ILE A 1 86 ? 12.123 -8.023 -4.474 1.00 45.28 86 ILE A N 1
ATOM 697 C CA . ILE A 1 86 ? 11.768 -9.227 -5.248 1.00 45.28 86 ILE A CA 1
ATOM 698 C C . ILE A 1 86 ? 11.385 -10.391 -4.303 1.00 45.28 86 ILE A C 1
ATOM 700 O O . ILE A 1 86 ? 10.741 -11.357 -4.707 1.00 45.28 86 ILE A O 1
ATOM 704 N N . GLY A 1 87 ? 11.728 -10.302 -3.009 1.00 43.97 87 GLY A N 1
ATOM 705 C CA . GLY A 1 87 ? 11.497 -11.354 -2.014 1.00 43.97 87 GLY A CA 1
ATOM 706 C C . GLY A 1 87 ? 10.026 -11.603 -1.666 1.00 43.97 87 GLY A C 1
ATOM 707 O O . GLY A 1 87 ? 9.711 -12.649 -1.094 1.00 43.97 87 GLY A O 1
ATOM 708 N N . THR A 1 88 ? 9.126 -10.684 -2.026 1.00 44.06 88 THR A N 1
ATOM 709 C CA . THR A 1 88 ? 7.680 -10.833 -1.779 1.00 44.06 88 THR A CA 1
ATOM 710 C C . THR A 1 88 ? 6.935 -11.455 -2.971 1.00 44.06 88 THR A C 1
ATOM 712 O O . THR A 1 88 ? 5.809 -11.913 -2.801 1.00 44.06 88 THR A O 1
ATOM 715 N N . ALA A 1 89 ? 7.571 -11.542 -4.147 1.00 46.62 89 ALA A N 1
ATOM 716 C CA . ALA A 1 89 ? 6.953 -12.019 -5.390 1.00 46.62 89 ALA A CA 1
ATOM 717 C C . ALA A 1 89 ? 7.053 -13.543 -5.613 1.00 46.62 89 ALA A C 1
ATOM 719 O O . ALA A 1 89 ? 6.314 -14.091 -6.419 1.00 46.62 89 ALA A O 1
ATOM 720 N N . PHE A 1 90 ? 7.928 -14.253 -4.888 1.00 39.38 90 PHE A N 1
ATOM 721 C CA . PHE A 1 90 ? 8.192 -15.686 -5.112 1.00 39.38 90 PHE A CA 1
ATOM 722 C C . PHE A 1 90 ? 8.120 -16.538 -3.835 1.00 39.38 90 PHE A C 1
ATOM 724 O O . PHE A 1 90 ? 8.993 -17.361 -3.566 1.00 39.38 90 PHE A O 1
ATOM 731 N N . ARG A 1 91 ? 7.072 -16.372 -3.022 1.00 38.97 91 ARG A N 1
ATOM 732 C CA . ARG A 1 91 ? 6.653 -17.441 -2.096 1.00 38.97 91 ARG A CA 1
ATOM 733 C C . ARG A 1 91 ? 5.251 -17.916 -2.452 1.00 38.97 91 ARG A C 1
ATOM 735 O O . ARG A 1 91 ? 4.281 -17.514 -1.813 1.00 38.97 91 ARG A O 1
ATOM 742 N N . ALA A 1 92 ? 5.199 -18.764 -3.472 1.00 36.00 92 ALA A N 1
ATOM 743 C CA . ALA A 1 92 ? 4.190 -19.800 -3.641 1.00 36.00 92 ALA A CA 1
ATOM 744 C C . ALA A 1 92 ? 4.885 -21.154 -3.452 1.00 36.00 92 ALA A C 1
ATOM 746 O O . ALA A 1 92 ? 6.048 -21.266 -3.906 1.00 36.00 92 ALA A O 1
#

Foldseek 3Di:
DFDPCLLVQLLQVCLVPVDNVRSCVRRVHDPVVLVVCCVVPVVSVVSNVVSNVNNVVVVVVVVVVCVVVVHPFDAPPVRHTPDDPCVVVPDD

pLDDT: mean 71.5, std 17.91, range [36.0, 95.44]

Secondary structure (DSSP, 8-state):
---TTHHHHHHHHHHHH--HHHHHHHHT--HHHHHHHHHH-HHHHHHHHHHHHHHHHHHHHHHHHHHHTT---EE-TTS-EE---GGGT---

Radius of gyration: 14.96 Å; chains: 1; bounding box: 37×30×34 Å

Organism: NCBI:txid266952

Sequence (92 aa):
MAKKNWERIFINALAETSNVKAACELAGVSQSLVYKTRREKAEFARQWYAALAEGYDNVEMELLSRLREGRLEDFDEDGNKRKFDIGTAFRA